Protein AF-A0A7W0XR08-F1 (afdb_monomer_lite)

Radius of gyration: 18.33 Å; chains: 1; bounding box: 40×28×49 Å

Sequence (71 aa):
LESYLLTPLIQKRAINVPPAFLFASQIILGLLFGFYGLALATPIAAIGRIFILRFYVEDTLGDPQPDEKDA

pLDDT: mean 76.4, std 15.45, range [51.97, 95.94]

Foldseek 3Di:
DVPVVVVVVVVVPPDPPDVVLLVVQLVVQCVVPNPVSNVCSVVVSVVVVVCCCVVPVCVVCPDPDDPPPDD

Secondary structure (DSSP, 8-state):
-THHHHHHHHHHHH--S-HHHHHHHHHHHHHHHHHHHHHHHHHHHHHHHHHIIIIIIHHHS----------

Structure (mmCIF, N/CA/C/O 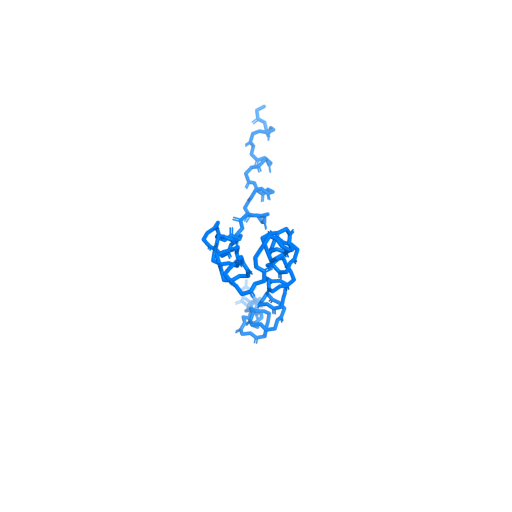backbone):
data_AF-A0A7W0XR08-F1
#
_entry.id   AF-A0A7W0XR08-F1
#
loop_
_atom_site.group_PDB
_atom_site.id
_atom_site.type_symbol
_atom_site.label_atom_id
_atom_site.label_alt_id
_atom_site.label_comp_id
_atom_site.label_asym_id
_atom_site.label_entity_id
_atom_site.label_seq_id
_atom_site.pdbx_PDB_ins_code
_atom_site.Cartn_x
_atom_site.Cartn_y
_atom_site.Cartn_z
_atom_site.occupancy
_atom_site.B_iso_or_equiv
_atom_site.auth_seq_id
_atom_site.auth_comp_id
_atom_site.auth_asym_id
_atom_site.auth_atom_id
_atom_site.pdbx_PDB_model_num
ATOM 1 N N . LEU A 1 1 ? 3.146 19.810 29.719 1.00 56.06 1 LEU A N 1
ATOM 2 C CA . LEU A 1 1 ? 3.229 18.330 29.798 1.00 56.06 1 LEU A CA 1
ATOM 3 C C . LEU A 1 1 ? 2.031 17.671 29.091 1.00 56.06 1 LEU A C 1
ATOM 5 O O . LEU A 1 1 ? 2.092 16.484 28.813 1.00 56.06 1 LEU A O 1
ATOM 9 N N . GLU A 1 2 ? 1.001 18.428 28.688 1.00 54.50 2 GLU A N 1
ATOM 10 C CA . GLU A 1 2 ? -0.167 17.905 27.951 1.00 54.50 2 GLU A CA 1
ATOM 11 C C . GLU A 1 2 ? 0.043 17.618 26.447 1.00 54.50 2 GLU A C 1
ATOM 13 O O . GLU A 1 2 ? -0.734 16.879 25.850 1.00 54.50 2 GLU A O 1
ATOM 18 N N . SER A 1 3 ? 1.107 18.134 25.818 1.00 58.47 3 SER A N 1
ATOM 19 C CA . SER A 1 3 ? 1.340 17.967 24.366 1.00 58.47 3 SER A CA 1
ATOM 20 C C . SER A 1 3 ? 1.810 16.553 23.953 1.00 58.47 3 SER A C 1
ATOM 22 O O . SER A 1 3 ? 1.683 16.151 22.799 1.00 58.47 3 SER A O 1
ATOM 24 N N . TYR A 1 4 ? 2.287 15.735 24.899 1.00 58.25 4 TYR A N 1
ATOM 25 C CA . TYR A 1 4 ? 2.747 14.364 24.620 1.00 58.25 4 TYR A CA 1
ATOM 26 C C . TYR A 1 4 ? 1.618 13.319 24.562 1.00 58.25 4 TYR A C 1
ATOM 28 O O . TYR A 1 4 ? 1.856 12.198 24.121 1.00 58.25 4 TYR A O 1
ATOM 36 N N . LEU A 1 5 ? 0.391 13.673 24.968 1.00 61.91 5 LEU A N 1
ATOM 37 C CA . LEU A 1 5 ? -0.767 12.764 24.980 1.00 61.91 5 LEU A CA 1
ATOM 38 C C . LEU A 1 5 ? -1.723 12.961 23.794 1.00 61.91 5 LEU A C 1
ATOM 40 O O . LEU A 1 5 ? -2.454 12.038 23.443 1.00 61.91 5 LEU A O 1
ATOM 44 N N . LEU A 1 6 ? -1.681 14.114 23.119 1.00 60.00 6 LEU A N 1
ATOM 45 C CA . LEU A 1 6 ? -2.469 14.347 21.899 1.00 60.00 6 LEU A CA 1
ATOM 46 C C . LEU A 1 6 ? -1.898 13.580 20.696 1.00 60.00 6 LEU A C 1
ATOM 48 O O . LEU A 1 6 ? -2.636 12.993 19.903 1.00 60.00 6 LEU A O 1
ATOM 52 N N . THR A 1 7 ? -0.571 13.514 20.610 1.00 61.41 7 THR A N 1
ATOM 53 C CA . THR A 1 7 ? 0.166 12.799 19.562 1.00 61.41 7 THR A CA 1
ATOM 54 C C . THR A 1 7 ? -0.199 11.304 19.436 1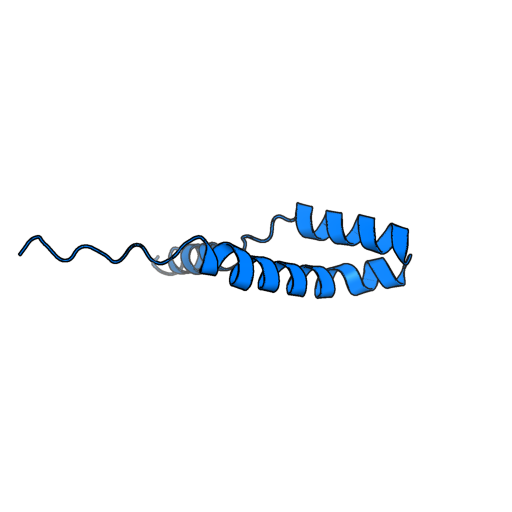.00 61.41 7 THR A C 1
ATOM 56 O O . THR A 1 7 ? -0.486 10.874 18.316 1.00 61.41 7 THR A O 1
ATOM 59 N N . PRO A 1 8 ? -0.275 10.486 20.509 1.00 58.97 8 PRO A N 1
ATOM 60 C CA . PRO A 1 8 ? -0.628 9.069 20.379 1.00 58.97 8 PRO A CA 1
ATOM 61 C C . PRO A 1 8 ? -2.084 8.828 19.951 1.00 58.97 8 PRO A C 1
ATOM 63 O O . PRO A 1 8 ? -2.368 7.807 19.325 1.00 58.97 8 PRO A O 1
ATOM 66 N N . LEU A 1 9 ? -3.018 9.744 20.237 1.00 60.53 9 LEU A N 1
ATOM 67 C CA . LEU A 1 9 ? -4.428 9.572 19.859 1.00 60.53 9 LEU A CA 1
ATOM 68 C C . LEU A 1 9 ? -4.654 9.752 18.355 1.00 60.53 9 LEU A C 1
ATOM 70 O O . LEU A 1 9 ? -5.388 8.973 17.747 1.00 60.53 9 LEU A O 1
ATOM 74 N N . ILE A 1 10 ? -3.961 10.709 17.734 1.00 58.84 10 ILE A N 1
ATOM 75 C CA . ILE A 1 10 ? -3.983 10.888 16.275 1.00 58.84 10 ILE A CA 1
ATOM 76 C C . ILE A 1 10 ? -3.244 9.737 15.572 1.00 58.84 10 ILE A C 1
ATOM 78 O O . ILE A 1 10 ? -3.715 9.228 14.552 1.00 58.84 10 ILE A O 1
ATOM 82 N N . GLN A 1 11 ? -2.139 9.250 16.150 1.00 51.97 11 GLN A N 1
ATOM 83 C CA . GLN A 1 11 ? -1.402 8.095 15.620 1.00 51.97 11 GLN A CA 1
ATOM 84 C C . GLN A 1 11 ? -2.225 6.796 15.646 1.00 51.97 11 GLN A C 1
ATOM 86 O O . GLN A 1 11 ? -2.139 6.011 14.701 1.00 51.97 11 GLN A O 1
ATOM 91 N N . LYS A 1 12 ? -3.091 6.588 16.651 1.00 57.88 12 LYS A N 1
ATOM 92 C CA . LYS A 1 12 ? -3.954 5.393 16.733 1.00 57.88 12 LYS A CA 1
ATOM 93 C C . LYS A 1 12 ? -4.946 5.254 15.575 1.00 57.88 12 LYS A C 1
ATOM 95 O O . LYS A 1 12 ? -5.341 4.136 15.258 1.00 57.88 12 LYS A O 1
ATOM 100 N N . ARG A 1 13 ? -5.358 6.354 14.936 1.00 56.31 13 ARG A N 1
ATOM 101 C CA . ARG A 1 13 ? -6.321 6.312 13.820 1.00 56.31 13 ARG A CA 1
ATOM 102 C C . ARG A 1 13 ? -5.643 6.275 12.445 1.00 56.31 13 ARG A C 1
ATOM 104 O O . ARG A 1 13 ? -6.234 5.773 11.493 1.00 56.31 13 ARG A O 1
ATOM 111 N N . ALA A 1 14 ? -4.398 6.737 12.335 1.00 54.97 14 ALA A N 1
ATOM 112 C CA . ALA A 1 14 ? -3.735 6.919 11.044 1.00 54.97 14 ALA A CA 1
ATOM 113 C C . ALA A 1 14 ? -2.978 5.682 10.503 1.00 54.97 14 ALA A C 1
ATOM 115 O O . ALA A 1 14 ? -2.760 5.604 9.295 1.00 54.97 14 ALA A O 1
ATOM 116 N N . ILE A 1 15 ? -2.600 4.695 11.331 1.00 54.12 15 ILE A N 1
ATOM 117 C CA . ILE A 1 15 ? -1.500 3.762 10.981 1.00 54.12 15 ILE A CA 1
ATOM 118 C C . ILE A 1 15 ? -1.874 2.267 11.068 1.00 54.12 15 ILE A C 1
ATOM 120 O O . ILE A 1 15 ? -1.093 1.451 11.534 1.00 54.12 15 ILE A O 1
ATOM 124 N N . ASN A 1 16 ? -3.050 1.864 10.582 1.00 64.38 16 ASN A N 1
ATOM 125 C CA . ASN A 1 16 ? -3.385 0.433 10.456 1.00 64.38 16 ASN A CA 1
ATOM 126 C C . ASN A 1 16 ? -3.363 -0.056 8.998 1.00 64.38 1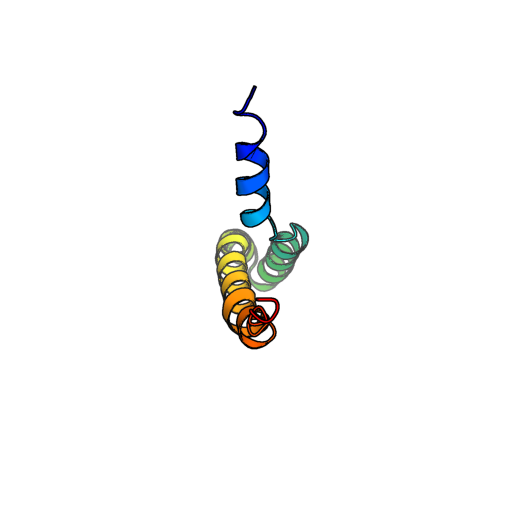6 ASN A C 1
ATOM 128 O O . ASN A 1 16 ? -4.197 -0.871 8.619 1.00 64.38 16 ASN A O 1
ATOM 132 N N . VAL A 1 17 ? -2.461 0.449 8.145 1.00 65.75 17 VAL A N 1
ATOM 133 C CA . VAL A 1 17 ? -2.076 -0.320 6.945 1.00 65.75 17 VAL A CA 1
ATOM 134 C C . VAL A 1 17 ? -0.888 -1.166 7.357 1.00 65.75 17 VAL A C 1
ATOM 136 O O . VAL A 1 17 ? 0.183 -0.599 7.579 1.00 65.75 17 VAL A O 1
ATOM 139 N N . PRO A 1 18 ? -1.043 -2.494 7.485 1.00 75.56 18 PRO A N 1
ATOM 140 C CA . PRO A 1 18 ? 0.093 -3.349 7.759 1.00 75.56 18 PRO A CA 1
ATOM 141 C C . PRO A 1 18 ? 1.127 -3.123 6.650 1.00 75.56 18 PRO A C 1
ATOM 143 O O . PRO A 1 18 ? 0.764 -3.218 5.473 1.00 75.56 18 PRO A O 1
ATOM 146 N N 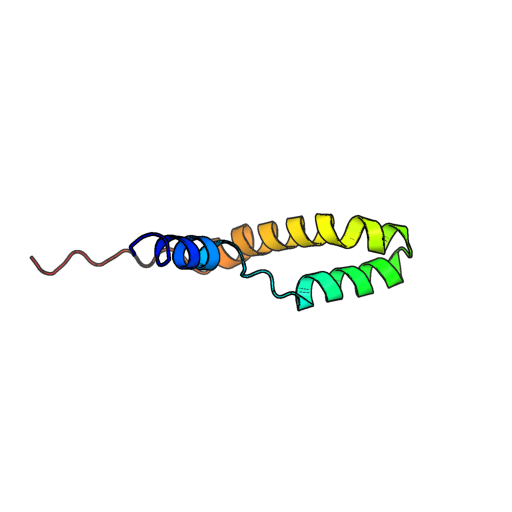. PRO A 1 19 ? 2.400 -2.843 6.976 1.00 79.38 19 PRO A N 1
ATOM 147 C CA . PRO A 1 19 ? 3.432 -2.621 5.962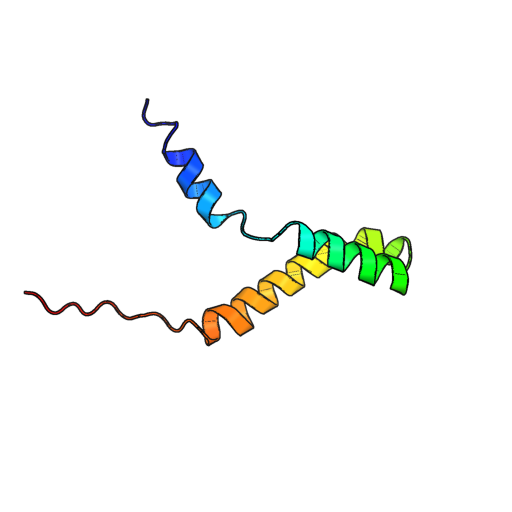 1.00 79.38 19 PRO A CA 1
ATOM 148 C C . PRO A 1 19 ? 3.531 -3.809 4.993 1.00 79.38 19 PRO A C 1
ATOM 150 O O . PRO A 1 19 ? 3.795 -3.629 3.809 1.00 79.38 19 PRO A O 1
ATOM 153 N N . ALA A 1 20 ? 3.207 -5.015 5.470 1.00 88.31 20 ALA A N 1
ATOM 154 C CA . ALA A 1 20 ? 3.092 -6.224 4.664 1.00 88.31 20 ALA A CA 1
ATOM 155 C C . ALA A 1 20 ? 2.135 -6.093 3.464 1.00 88.31 20 ALA A C 1
ATOM 157 O O . ALA A 1 20 ? 2.443 -6.622 2.403 1.00 88.31 20 ALA A O 1
ATOM 158 N N . PHE A 1 21 ? 1.010 -5.380 3.587 1.00 87.44 21 PHE A N 1
ATOM 159 C CA . PHE A 1 21 ? 0.067 -5.200 2.478 1.00 87.44 21 PHE A CA 1
ATOM 160 C C . PHE A 1 21 ? 0.673 -4.352 1.353 1.00 87.44 21 PHE A C 1
ATOM 162 O O . PHE A 1 21 ? 0.529 -4.682 0.176 1.00 87.44 21 PHE A O 1
ATOM 169 N N . LEU A 1 22 ? 1.417 -3.303 1.720 1.00 88.44 22 LEU A N 1
ATOM 170 C CA . LEU A 1 22 ? 2.157 -2.487 0.760 1.00 88.44 22 LEU A CA 1
ATOM 171 C C . LEU A 1 22 ? 3.205 -3.340 0.044 1.00 88.44 22 LEU A C 1
ATOM 173 O O . LEU A 1 22 ? 3.172 -3.431 -1.179 1.00 88.44 22 LEU A O 1
ATOM 177 N N . PHE A 1 23 ? 4.054 -4.060 0.781 1.00 91.62 23 PHE A N 1
ATOM 178 C CA . PHE A 1 23 ? 5.058 -4.939 0.172 1.00 91.62 23 PHE A CA 1
ATOM 179 C C . PHE A 1 23 ? 4.445 -6.044 -0.696 1.00 91.62 23 PHE A C 1
ATOM 181 O O . PHE A 1 23 ? 4.952 -6.302 -1.783 1.00 91.62 23 PHE A O 1
ATOM 188 N N . ALA A 1 24 ? 3.338 -6.656 -0.272 1.00 91.69 24 ALA A N 1
ATOM 189 C CA . ALA A 1 24 ? 2.634 -7.663 -1.059 1.00 91.69 24 ALA A CA 1
ATOM 190 C C . ALA A 1 24 ? 2.144 -7.084 -2.390 1.00 91.69 24 ALA A C 1
ATOM 192 O O . ALA A 1 24 ? 2.403 -7.668 -3.440 1.00 91.69 24 ALA A O 1
ATOM 193 N N . SER A 1 25 ? 1.511 -5.906 -2.366 1.00 91.38 25 SER A N 1
ATOM 194 C CA . SER A 1 25 ? 1.090 -5.222 -3.593 1.00 91.38 25 SER A CA 1
ATOM 195 C C . SER A 1 25 ? 2.276 -4.912 -4.509 1.00 91.38 25 SER A C 1
ATOM 197 O O . SER A 1 25 ? 2.190 -5.110 -5.716 1.00 91.38 25 SER A O 1
ATOM 199 N N . GLN A 1 26 ? 3.408 -4.514 -3.930 1.00 93.62 26 GLN A N 1
ATOM 200 C CA . GLN A 1 26 ? 4.627 -4.155 -4.644 1.00 93.62 26 GLN A CA 1
ATOM 201 C C . GLN A 1 26 ? 5.271 -5.371 -5.309 1.00 93.62 26 GLN A C 1
ATOM 203 O O . GLN A 1 26 ? 5.665 -5.295 -6.467 1.00 93.62 26 GLN A O 1
ATOM 208 N N . ILE A 1 27 ? 5.320 -6.510 -4.619 1.00 95.38 27 ILE A N 1
ATOM 209 C CA . ILE A 1 27 ? 5.836 -7.765 -5.173 1.00 95.38 27 ILE A CA 1
ATOM 210 C C . ILE A 1 27 ? 4.895 -8.281 -6.265 1.00 95.38 27 ILE A C 1
ATOM 212 O O . ILE A 1 27 ? 5.353 -8.563 -7.364 1.00 95.38 27 ILE A O 1
ATOM 216 N N . ILE A 1 28 ? 3.585 -8.355 -6.008 1.00 95.25 28 ILE A N 1
ATOM 217 C CA . ILE A 1 28 ? 2.603 -8.864 -6.979 1.00 95.25 28 ILE A CA 1
ATOM 218 C C . ILE A 1 28 ? 2.610 -8.007 -8.246 1.00 95.25 28 ILE A C 1
ATOM 220 O O . ILE A 1 28 ? 2.798 -8.523 -9.345 1.00 95.25 28 ILE A O 1
ATOM 224 N N . LEU A 1 29 ? 2.444 -6.692 -8.107 1.00 94.25 29 LEU A N 1
ATOM 225 C CA . LEU A 1 29 ? 2.393 -5.789 -9.254 1.00 94.25 29 LEU A CA 1
ATOM 226 C C . LEU A 1 29 ? 3.762 -5.648 -9.916 1.00 94.25 29 LEU A C 1
ATOM 228 O O . LEU A 1 29 ? 3.834 -5.598 -11.139 1.00 94.25 29 LEU A O 1
ATOM 232 N N . GLY A 1 30 ? 4.841 -5.642 -9.136 1.00 95.69 30 GLY A N 1
ATOM 233 C CA . GLY A 1 30 ? 6.207 -5.642 -9.648 1.00 95.69 30 GLY A CA 1
ATOM 234 C C . GLY A 1 30 ? 6.527 -6.886 -10.476 1.00 95.69 30 GLY A C 1
ATOM 235 O O . GLY A 1 30 ? 7.201 -6.775 -11.493 1.00 95.69 30 GLY A O 1
ATOM 236 N N . LEU A 1 31 ? 6.005 -8.058 -10.104 1.00 95.94 31 LEU A N 1
ATOM 237 C CA . LEU A 1 31 ? 6.156 -9.281 -10.897 1.00 95.94 31 LEU A CA 1
ATOM 238 C C . LEU A 1 31 ? 5.269 -9.272 -12.150 1.00 95.94 31 LEU A C 1
ATOM 240 O O . LEU A 1 31 ? 5.725 -9.688 -13.209 1.00 95.94 31 LEU A O 1
ATOM 244 N N . LEU A 1 32 ? 4.023 -8.799 -12.048 1.00 95.06 32 LEU A N 1
ATOM 245 C CA . LEU A 1 32 ? 3.067 -8.817 -13.163 1.00 95.06 32 LEU A CA 1
ATOM 246 C C . LEU A 1 32 ? 3.337 -7.732 -14.218 1.00 95.06 32 LEU A C 1
ATOM 248 O O . LEU A 1 32 ? 3.164 -7.975 -15.408 1.00 95.06 32 LEU A O 1
ATOM 252 N N . PHE A 1 33 ? 3.752 -6.538 -13.791 1.00 93.44 33 PHE A N 1
ATOM 253 C CA . PHE A 1 33 ? 3.881 -5.342 -14.636 1.00 93.44 33 PHE A CA 1
ATOM 254 C C . PHE A 1 33 ? 5.289 -4.721 -14.600 1.00 93.44 33 PHE A C 1
ATOM 256 O O . PHE A 1 33 ? 5.520 -3.663 -15.194 1.00 93.44 33 PHE A O 1
ATOM 263 N N . GLY A 1 34 ? 6.245 -5.340 -13.901 1.00 93.12 34 GLY A N 1
ATOM 264 C CA . GLY A 1 34 ? 7.622 -4.857 -13.818 1.00 93.12 34 GLY A CA 1
ATOM 265 C C . GLY A 1 34 ? 7.744 -3.525 -13.073 1.00 93.12 34 GLY A C 1
ATOM 266 O O . GLY A 1 34 ? 7.065 -3.260 -12.080 1.00 93.12 34 GLY A O 1
ATOM 267 N N . PHE A 1 35 ? 8.609 -2.648 -13.585 1.00 93.31 35 PHE A N 1
ATOM 268 C CA . PHE A 1 35 ? 8.878 -1.335 -12.992 1.00 93.31 35 PHE A CA 1
ATOM 269 C C . PHE A 1 35 ? 7.620 -0.466 -12.844 1.00 93.31 35 PHE A C 1
ATOM 271 O O . PHE A 1 35 ? 7.426 0.171 -11.809 1.00 93.31 35 PHE A O 1
ATOM 278 N N . TYR A 1 36 ? 6.732 -0.481 -13.842 1.00 91.81 36 TYR A N 1
ATOM 279 C CA . TYR A 1 36 ? 5.477 0.272 -13.789 1.00 91.81 36 TYR A CA 1
ATOM 280 C C . TYR A 1 36 ? 4.541 -0.251 -12.697 1.00 91.81 36 TYR A C 1
ATOM 282 O O . TYR A 1 36 ? 3.897 0.540 -12.010 1.00 91.81 36 TYR A O 1
ATOM 290 N N . GLY A 1 37 ? 4.519 -1.568 -12.481 1.00 91.06 37 GLY A N 1
ATOM 291 C CA . GLY A 1 37 ? 3.783 -2.176 -11.376 1.00 91.06 37 GLY A CA 1
ATOM 292 C C . GLY A 1 37 ? 4.313 -1.750 -10.015 1.00 91.06 37 GLY A C 1
ATOM 293 O O . GLY A 1 37 ? 3.530 -1.443 -9.124 1.00 91.06 37 GLY A O 1
ATOM 294 N N . LEU A 1 38 ? 5.635 -1.654 -9.873 1.00 92.50 38 LEU A N 1
ATOM 295 C CA . LEU A 1 38 ? 6.276 -1.186 -8.646 1.00 92.50 38 LEU A CA 1
ATOM 296 C C . LEU A 1 38 ? 5.966 0.293 -8.364 1.00 92.50 38 LEU A C 1
ATOM 298 O O . LEU A 1 38 ? 5.637 0.648 -7.235 1.00 92.50 38 LEU A O 1
ATOM 302 N N . ALA A 1 39 ? 6.030 1.143 -9.394 1.00 93.88 39 ALA A N 1
ATOM 303 C CA . ALA A 1 39 ? 5.746 2.574 -9.289 1.00 93.88 39 ALA A CA 1
ATOM 304 C C . ALA A 1 39 ? 4.280 2.857 -8.917 1.00 93.88 39 ALA A C 1
ATOM 306 O O . ALA A 1 39 ? 3.993 3.792 -8.170 1.00 93.88 39 ALA A O 1
ATOM 307 N N . LEU A 1 40 ? 3.354 2.033 -9.415 1.00 92.50 40 LEU A N 1
ATOM 308 C CA . LEU A 1 40 ? 1.917 2.163 -9.167 1.00 92.50 40 LEU A CA 1
ATOM 309 C C . LEU A 1 40 ? 1.417 1.325 -7.980 1.00 92.50 40 LEU A C 1
ATOM 311 O O . LEU A 1 40 ? 0.248 1.438 -7.612 1.00 92.50 40 LEU A O 1
ATOM 315 N N . ALA A 1 41 ? 2.271 0.524 -7.343 1.00 92.00 41 ALA A N 1
ATOM 316 C CA . ALA A 1 41 ? 1.858 -0.343 -6.245 1.00 92.00 41 ALA A CA 1
ATOM 317 C C . ALA A 1 41 ? 1.279 0.443 -5.067 1.00 92.00 41 ALA A C 1
ATOM 319 O O . ALA A 1 41 ? 0.193 0.128 -4.586 1.00 92.00 41 ALA A O 1
ATOM 320 N N . THR A 1 42 ? 1.955 1.517 -4.660 1.00 90.50 42 THR A N 1
ATOM 321 C CA . THR A 1 42 ? 1.526 2.373 -3.548 1.00 90.50 42 THR A CA 1
ATOM 322 C C . THR A 1 42 ? 0.121 2.960 -3.746 1.00 90.50 42 THR A C 1
ATOM 324 O O . THR A 1 42 ? -0.724 2.760 -2.868 1.00 90.50 42 THR A O 1
ATOM 327 N N . PRO A 1 43 ? -0.192 3.661 -4.859 1.00 89.38 43 PRO A N 1
ATOM 328 C CA . PRO A 1 43 ? -1.540 4.190 -5.060 1.00 89.38 43 PRO A CA 1
ATOM 329 C C . PRO A 1 43 ? -2.600 3.088 -5.219 1.00 89.38 43 PRO A C 1
ATOM 331 O O . PRO A 1 43 ? -3.693 3.233 -4.672 1.00 89.38 43 PRO A O 1
ATOM 334 N N . ILE A 1 44 ? -2.295 1.967 -5.887 1.00 92.25 44 ILE A N 1
ATOM 335 C CA . ILE A 1 44 ? -3.246 0.847 -6.032 1.00 92.25 44 ILE A CA 1
ATOM 336 C C . ILE A 1 44 ? -3.561 0.213 -4.671 1.00 92.25 44 ILE A C 1
ATOM 338 O O . ILE A 1 44 ? -4.727 -0.028 -4.352 1.00 92.25 44 ILE A O 1
ATOM 342 N N . ALA A 1 45 ? -2.548 -0.001 -3.831 1.00 90.38 45 ALA A N 1
ATOM 343 C CA . ALA A 1 45 ? -2.726 -0.505 -2.476 1.00 90.38 45 ALA A CA 1
ATOM 344 C C . ALA A 1 45 ? -3.593 0.443 -1.631 1.00 90.38 45 ALA A C 1
ATOM 346 O O . ALA A 1 45 ? -4.510 0.001 -0.938 1.00 90.38 45 ALA A O 1
ATOM 347 N N . ALA A 1 46 ? -3.371 1.756 -1.722 1.00 89.81 46 ALA A N 1
ATOM 348 C CA . ALA A 1 46 ? -4.195 2.731 -1.010 1.00 89.81 46 ALA A CA 1
ATOM 349 C C . ALA A 1 46 ? -5.685 2.621 -1.389 1.00 89.81 46 ALA A C 1
ATOM 351 O O . ALA A 1 46 ? -6.542 2.613 -0.503 1.00 89.81 46 ALA A O 1
ATOM 352 N N . ILE A 1 47 ? -5.992 2.462 -2.681 1.00 91.75 47 ILE A N 1
ATOM 353 C CA . ILE A 1 47 ? -7.367 2.272 -3.171 1.00 91.75 47 ILE A CA 1
ATOM 354 C C . ILE A 1 47 ? -7.950 0.952 -2.653 1.00 91.75 47 ILE A C 1
ATOM 356 O O . ILE A 1 47 ? -9.051 0.946 -2.103 1.00 91.75 47 ILE A O 1
ATOM 360 N N . GLY A 1 48 ? -7.203 -0.152 -2.759 1.00 89.06 48 GLY A N 1
ATOM 361 C CA . GLY A 1 48 ? -7.633 -1.460 -2.254 1.00 89.06 48 GLY A CA 1
ATOM 362 C C . GLY A 1 48 ? -7.954 -1.433 -0.758 1.00 89.06 48 GLY A C 1
ATOM 363 O O . GLY A 1 48 ? -8.960 -1.991 -0.328 1.00 89.06 48 GLY A O 1
ATOM 364 N N . ARG A 1 49 ? -7.167 -0.699 0.038 1.00 84.62 49 ARG A N 1
ATOM 365 C CA . ARG A 1 49 ? -7.438 -0.504 1.467 1.00 84.62 49 ARG A CA 1
ATOM 366 C C . ARG A 1 49 ? -8.764 0.215 1.707 1.00 84.62 49 ARG A C 1
ATOM 368 O O . ARG A 1 49 ? -9.517 -0.200 2.580 1.00 84.62 49 ARG A O 1
ATOM 375 N N . ILE A 1 50 ? -9.051 1.284 0.964 1.00 87.50 50 ILE A N 1
ATOM 376 C CA . ILE A 1 50 ? -10.326 2.010 1.089 1.00 87.50 50 ILE A CA 1
ATOM 377 C C . ILE A 1 50 ? -11.490 1.089 0.729 1.00 87.50 50 ILE A C 1
ATOM 379 O O . ILE A 1 50 ? -12.506 1.106 1.418 1.00 87.50 50 ILE A O 1
ATOM 383 N N . PHE A 1 51 ? -11.321 0.257 -0.299 1.00 86.88 51 PHE A N 1
ATOM 384 C CA . PHE A 1 51 ? -12.320 -0.732 -0.681 1.00 86.88 51 PHE A CA 1
ATOM 385 C C . PHE A 1 51 ? -12.589 -1.721 0.457 1.00 86.88 51 PHE A C 1
ATOM 387 O O . PHE A 1 51 ? -13.737 -1.920 0.825 1.00 86.88 51 PHE A O 1
ATOM 394 N N . ILE A 1 52 ? -11.545 -2.263 1.089 1.00 84.44 52 ILE A N 1
ATOM 395 C CA . ILE A 1 52 ? -11.685 -3.157 2.249 1.00 84.44 52 ILE A CA 1
ATOM 396 C C . ILE A 1 52 ? -12.357 -2.432 3.423 1.00 84.44 52 ILE A C 1
ATOM 398 O O . ILE A 1 52 ? -13.266 -2.972 4.039 1.00 84.44 52 ILE A O 1
ATOM 402 N N . LEU A 1 53 ? -11.955 -1.201 3.741 1.00 83.69 53 LEU A N 1
ATOM 403 C CA . LEU A 1 53 ? -12.545 -0.471 4.866 1.00 83.69 53 LEU A CA 1
ATOM 404 C C . LEU A 1 53 ? -14.035 -0.179 4.647 1.00 83.69 53 LEU A C 1
ATOM 406 O O . LEU A 1 53 ? -14.832 -0.430 5.542 1.00 83.69 53 LEU A O 1
ATOM 410 N N . ARG A 1 54 ? -14.413 0.292 3.457 1.00 83.50 54 ARG A N 1
ATOM 411 C CA . ARG A 1 54 ? -15.806 0.652 3.157 1.00 83.50 54 ARG A CA 1
ATOM 412 C C . ARG A 1 54 ? -16.698 -0.543 2.868 1.00 83.50 54 ARG A C 1
ATOM 414 O O . ARG A 1 54 ? -17.845 -0.563 3.276 1.00 83.50 54 ARG A O 1
ATOM 421 N N . PHE A 1 55 ? -16.198 -1.519 2.121 1.00 81.31 55 PHE A N 1
ATOM 422 C CA . PHE A 1 55 ? -17.019 -2.638 1.670 1.00 81.31 55 PHE A CA 1
ATOM 423 C C . PHE A 1 55 ? -16.990 -3.811 2.646 1.00 81.31 55 PHE A C 1
ATOM 425 O O . PHE A 1 55 ? -17.987 -4.493 2.805 1.00 81.31 55 PHE A O 1
ATOM 432 N N . TYR A 1 56 ? -15.851 -4.071 3.292 1.00 75.69 56 TYR A N 1
ATOM 433 C CA . TYR A 1 56 ? -15.714 -5.217 4.189 1.00 75.69 56 TYR A CA 1
ATOM 434 C C . TYR A 1 56 ? -15.878 -4.821 5.658 1.00 75.69 56 TYR A C 1
ATOM 436 O O . TYR A 1 56 ? -16.612 -5.480 6.383 1.00 75.69 56 TYR A O 1
ATOM 444 N N . VAL A 1 57 ? -15.224 -3.752 6.124 1.00 76.38 57 VAL A N 1
ATOM 445 C CA . VAL A 1 57 ? -15.265 -3.389 7.553 1.00 76.38 57 VAL A CA 1
ATOM 446 C C . VAL A 1 57 ? -16.565 -2.681 7.925 1.00 76.38 57 VAL A C 1
ATOM 448 O O . VAL A 1 57 ? -17.212 -3.119 8.867 1.00 76.38 57 VAL A O 1
ATOM 451 N N . GLU A 1 58 ? -16.964 -1.629 7.208 1.00 72.19 58 GLU A N 1
ATOM 452 C CA . GLU A 1 58 ? -18.208 -0.898 7.512 1.00 72.19 58 GLU A CA 1
ATOM 453 C C . GLU A 1 58 ? -19.458 -1.783 7.363 1.00 72.19 58 GLU A C 1
ATOM 455 O O . GLU A 1 58 ? -20.368 -1.675 8.179 1.00 72.19 58 GLU A O 1
ATOM 460 N N . ASP A 1 59 ? -19.476 -2.701 6.393 1.00 66.62 59 ASP A N 1
ATOM 461 C CA . ASP A 1 59 ? -20.622 -3.594 6.156 1.00 66.62 59 ASP A CA 1
ATOM 462 C C . ASP A 1 59 ? -20.693 -4.754 7.172 1.00 66.62 59 ASP A C 1
ATOM 464 O O . ASP A 1 59 ? -21.773 -5.186 7.569 1.00 66.62 59 ASP A O 1
ATOM 468 N N . THR A 1 60 ? -19.542 -5.243 7.657 1.00 63.47 60 THR A N 1
ATOM 469 C CA . THR A 1 60 ? -19.497 -6.352 8.634 1.00 63.47 60 THR A CA 1
ATOM 470 C C . THR A 1 60 ? -19.611 -5.871 10.082 1.00 63.47 60 THR A C 1
ATOM 472 O O . THR A 1 60 ? -20.103 -6.604 10.938 1.00 63.47 60 THR A O 1
ATOM 475 N N . LEU A 1 61 ? -19.136 -4.661 10.389 1.00 65.69 61 LEU A N 1
ATOM 476 C CA . LEU A 1 61 ? -18.994 -4.155 11.757 1.00 65.69 61 LEU A CA 1
ATOM 477 C C . LEU A 1 61 ? -20.133 -3.222 12.182 1.00 65.69 61 LEU A C 1
ATOM 479 O O . LEU A 1 61 ? -19.899 -2.378 13.044 1.00 65.69 61 LEU A O 1
ATOM 483 N N . GLY A 1 62 ? -21.319 -3.375 11.573 1.00 61.41 62 GLY A N 1
ATOM 484 C CA . GLY A 1 62 ? -22.535 -2.617 11.876 1.00 61.41 62 GLY A CA 1
ATOM 485 C C . GLY A 1 62 ? -22.583 -2.176 13.338 1.00 61.41 62 GLY A C 1
ATOM 486 O O . GLY A 1 62 ? -22.527 -3.009 14.242 1.00 61.41 62 GLY A O 1
ATOM 487 N N . ASP A 1 63 ? -22.574 -0.856 13.518 1.00 60.97 63 ASP A N 1
ATOM 488 C CA . ASP A 1 63 ? -22.361 -0.140 14.775 1.00 60.97 63 ASP A CA 1
ATOM 489 C C . ASP A 1 63 ? -23.067 -0.838 15.957 1.00 60.97 63 ASP A C 1
ATOM 491 O O . ASP A 1 63 ? -24.294 -0.997 15.915 1.00 60.97 63 ASP A O 1
ATOM 495 N N . PRO A 1 64 ? -22.350 -1.284 17.009 1.00 59.47 64 PRO A N 1
ATOM 496 C CA . PRO A 1 64 ? -22.994 -1.686 18.246 1.00 59.47 64 PRO A CA 1
ATOM 497 C C . PRO A 1 64 ? -23.597 -0.424 18.860 1.00 59.47 64 PRO A C 1
ATOM 499 O O . PRO A 1 64 ? -22.918 0.359 19.524 1.00 59.47 64 PRO A O 1
ATOM 502 N N . GLN A 1 65 ? -24.877 -0.210 18.571 1.00 61.56 65 GLN A N 1
ATOM 503 C CA . GLN A 1 65 ? -25.696 0.833 19.162 1.00 61.56 65 GLN A CA 1
ATOM 504 C C . GLN A 1 65 ? -25.544 0.759 20.690 1.00 61.56 65 GLN A C 1
ATOM 506 O O . GLN A 1 65 ? -25.871 -0.284 21.257 1.00 61.56 65 GLN A O 1
ATOM 511 N N . PRO A 1 66 ? -25.046 1.815 21.360 1.00 58.88 66 PRO A N 1
ATOM 512 C CA . PRO A 1 66 ? -24.900 1.800 22.800 1.00 58.88 66 PRO A CA 1
ATOM 513 C C . PRO A 1 66 ? -26.300 1.787 23.404 1.00 58.88 66 PRO A C 1
ATOM 515 O O . PRO A 1 66 ? -27.115 2.689 23.198 1.00 58.88 66 PRO A O 1
ATOM 518 N N . ASP A 1 67 ? -26.582 0.713 24.115 1.00 59.16 67 ASP A N 1
ATOM 519 C CA . ASP A 1 67 ? -27.701 0.532 25.011 1.00 59.16 67 ASP A CA 1
ATOM 520 C C . ASP A 1 67 ? -27.634 1.589 26.121 1.00 59.16 67 ASP A C 1
ATOM 522 O O . ASP A 1 67 ? -27.116 1.390 27.213 1.00 59.16 67 ASP A O 1
ATOM 526 N N . GLU A 1 68 ? -28.201 2.753 25.812 1.00 65.88 68 GLU A N 1
ATOM 527 C CA . GLU A 1 68 ? -28.663 3.749 26.771 1.00 65.88 68 GLU A CA 1
ATOM 528 C C . GLU A 1 68 ? -29.859 3.171 27.539 1.00 65.88 68 GLU A C 1
ATOM 530 O O . GLU A 1 68 ? -31.024 3.460 27.260 1.00 65.88 68 GLU A O 1
ATOM 535 N N . LYS A 1 69 ? -29.572 2.264 28.473 1.00 56.50 69 LYS A N 1
ATOM 536 C CA . LYS A 1 69 ? -30.530 1.761 29.456 1.00 56.50 69 LYS A CA 1
ATOM 537 C C . L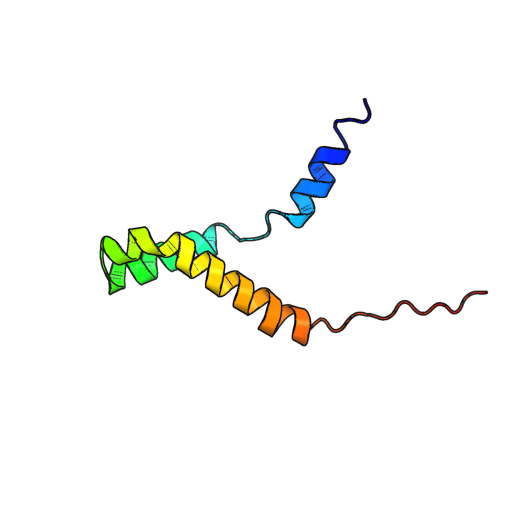YS A 1 69 ? -29.834 1.471 30.775 1.00 56.50 69 LYS A C 1
ATOM 539 O O . LYS A 1 69 ? -29.737 0.319 31.149 1.00 56.50 69 LYS A O 1
ATOM 544 N N . ASP A 1 70 ? -29.419 2.529 31.460 1.00 55.88 70 ASP A N 1
ATOM 545 C CA . ASP A 1 70 ? -29.280 2.552 32.920 1.00 55.88 70 ASP A CA 1
ATOM 546 C C . ASP A 1 70 ? -29.458 4.011 33.387 1.00 55.88 70 ASP A C 1
ATOM 548 O O . ASP A 1 70 ? -28.501 4.713 33.717 1.00 55.88 70 ASP A O 1
ATOM 552 N N . ALA A 1 71 ? -30.709 4.482 33.319 1.00 52.28 71 ALA A N 1
ATOM 553 C CA . ALA A 1 71 ? -31.205 5.701 33.959 1.00 52.28 71 ALA A CA 1
ATOM 554 C C . ALA A 1 71 ? -32.210 5.321 35.053 1.00 52.28 71 ALA A C 1
ATOM 556 O O . ALA A 1 71 ? -32.974 4.351 34.821 1.00 52.28 71 ALA A O 1
#